Protein AF-A0A3D2PAF0-F1 (afdb_monomer_lite)

Secondary structure (DSSP, 8-state):
--SS--SEEEEETTEEEEEEEE-SSS-HHHHHHHHHHTT-SEEEEEESSHHHHHHHHHHHHHTT-S-TTTEEEEEPP------

Foldseek 3Di:
DLPDDQVDWDDDPPAIEGEHEDAPPDPVQVVVVSCVVSVHQAYEYEYADPVRQVVVVVVCVVVVDPCVVRYDYDYDDDPPPPD

pLDDT: mean 84.64, std 14.32, range [46.28, 95.69]

Radius of gyration: 13.37 Å; chains: 1; bounding box: 31×38×30 Å

Sequence (83 aa):
PVNGNVDVLVINGDKKIAVEVETGKSDVIRNIEKCLKAGIDEIVIVAVTSHVKERIERDLRKRNSVADGKAKIILSSVHAWFA

Structure (mmCIF, N/CA/C/O backbone):
data_AF-A0A3D2PAF0-F1
#
_entry.id   AF-A0A3D2PAF0-F1
#
loop_
_atom_site.group_PDB
_atom_site.id
_atom_site.type_symbol
_atom_site.label_atom_id
_atom_site.label_alt_id
_atom_site.label_comp_id
_atom_site.label_asym_id
_atom_site.label_entity_id
_atom_site.label_seq_id
_atom_site.pdbx_PDB_ins_code
_atom_site.Cartn_x
_atom_site.Cartn_y
_atom_site.Cartn_z
_atom_site.occupancy
_atom_site.B_iso_or_equiv
_atom_site.auth_seq_id
_atom_site.auth_comp_id
_atom_site.auth_asym_id
_atom_site.auth_atom_id
_atom_site.pdbx_PDB_model_num
ATOM 1 N N . PRO A 1 1 ? -17.016 5.943 5.911 1.00 46.28 1 PRO A N 1
ATOM 2 C CA . PRO A 1 1 ? -16.396 5.619 4.603 1.00 46.28 1 PRO A CA 1
ATOM 3 C C . PRO A 1 1 ? -14.939 6.094 4.570 1.00 46.28 1 PRO A C 1
ATOM 5 O O . PRO A 1 1 ? -14.667 7.219 4.978 1.00 46.28 1 PRO A O 1
ATOM 8 N N . VAL A 1 2 ? -14.011 5.238 4.138 1.00 49.56 2 VAL A N 1
ATOM 9 C CA . VAL A 1 2 ? -12.634 5.654 3.831 1.00 49.56 2 VAL A CA 1
ATOM 10 C C . VAL A 1 2 ? -12.750 6.622 2.654 1.00 49.56 2 VAL A C 1
ATOM 12 O O . VAL A 1 2 ? -13.200 6.234 1.582 1.00 49.56 2 VAL A O 1
ATOM 15 N N . ASN A 1 3 ? -12.471 7.906 2.878 1.00 51.78 3 ASN A N 1
ATOM 16 C CA . ASN A 1 3 ? -12.695 8.971 1.894 1.00 51.78 3 ASN A CA 1
ATOM 17 C C . ASN A 1 3 ? -11.539 9.021 0.867 1.00 51.78 3 ASN A C 1
ATOM 19 O O . ASN A 1 3 ? -10.873 10.040 0.688 1.00 51.78 3 ASN A O 1
ATOM 23 N N . GLY A 1 4 ? -11.258 7.874 0.246 1.00 58.41 4 GLY A N 1
ATOM 24 C CA . GLY A 1 4 ? -10.197 7.653 -0.731 1.00 58.41 4 GLY A CA 1
ATOM 25 C C . GLY A 1 4 ? -10.349 6.281 -1.388 1.00 58.41 4 GLY A C 1
ATOM 26 O O . GLY A 1 4 ? -10.650 5.308 -0.700 1.00 58.41 4 GLY A O 1
ATOM 27 N N . ASN A 1 5 ? -10.164 6.229 -2.710 1.00 75.69 5 ASN A N 1
ATOM 28 C CA . ASN A 1 5 ? -10.127 4.993 -3.495 1.00 75.69 5 ASN A CA 1
ATOM 29 C C . ASN A 1 5 ? -8.887 4.189 -3.094 1.00 75.69 5 ASN A C 1
ATOM 31 O O . ASN A 1 5 ? -7.825 4.397 -3.671 1.00 75.69 5 ASN A O 1
ATOM 35 N N . VAL A 1 6 ? -9.020 3.340 -2.079 1.00 88.31 6 VAL A N 1
ATOM 36 C CA . VAL A 1 6 ? -8.124 2.191 -1.920 1.00 88.31 6 VAL A CA 1
ATOM 37 C C . VAL A 1 6 ? -8.525 1.160 -2.967 1.00 88.31 6 VAL A C 1
ATOM 39 O O . VAL A 1 6 ? -9.725 0.999 -3.213 1.00 88.31 6 VAL A O 1
ATOM 42 N N . ASP A 1 7 ? -7.563 0.474 -3.581 1.00 91.88 7 ASP A N 1
ATOM 43 C CA . ASP A 1 7 ? -7.885 -0.525 -4.608 1.00 91.88 7 ASP A CA 1
ATOM 44 C C . ASP A 1 7 ? -8.781 -1.635 -4.038 1.00 91.88 7 ASP A C 1
ATOM 46 O O . ASP A 1 7 ? -9.790 -2.014 -4.638 1.00 91.88 7 ASP A O 1
ATOM 50 N N . VAL A 1 8 ? -8.439 -2.128 -2.842 1.00 94.31 8 VAL A N 1
ATOM 51 C CA . VAL A 1 8 ? -9.250 -3.088 -2.088 1.00 94.31 8 VAL A CA 1
ATOM 52 C C . VAL A 1 8 ? -9.245 -2.736 -0.599 1.00 94.31 8 VAL A C 1
ATOM 54 O O . VAL A 1 8 ? -8.201 -2.501 0.009 1.00 94.31 8 VAL A O 1
ATOM 57 N N . LEU A 1 9 ? -10.431 -2.757 0.014 1.00 94.81 9 LEU A N 1
ATOM 58 C CA . LEU A 1 9 ? -10.614 -2.630 1.460 1.00 94.81 9 LEU A CA 1
ATOM 59 C C . LEU A 1 9 ? -11.081 -3.964 2.046 1.00 94.81 9 LEU A C 1
ATOM 61 O O . LEU A 1 9 ? -12.131 -4.477 1.664 1.00 94.81 9 LEU A O 1
ATOM 65 N N . VAL A 1 10 ? -10.340 -4.488 3.020 1.00 95.62 10 VAL A N 1
ATOM 66 C CA . VAL A 1 10 ? -10.733 -5.665 3.801 1.00 95.62 10 VAL A CA 1
ATOM 67 C C . VAL A 1 10 ? -11.164 -5.216 5.192 1.00 95.62 10 VAL A C 1
ATOM 69 O O . VAL A 1 10 ? -10.446 -4.478 5.866 1.00 95.62 10 VAL A O 1
ATOM 72 N N . ILE A 1 11 ? -12.335 -5.678 5.628 1.00 95.50 11 ILE A N 1
ATOM 73 C CA . ILE A 1 11 ? -12.879 -5.417 6.964 1.00 95.50 11 ILE A CA 1
ATOM 74 C C . ILE A 1 11 ? -13.076 -6.760 7.665 1.00 95.50 11 ILE A C 1
ATOM 76 O O . ILE A 1 11 ? -13.769 -7.632 7.144 1.00 95.50 11 ILE A O 1
ATOM 80 N N . ASN A 1 12 ? -12.466 -6.926 8.837 1.00 92.62 12 ASN A N 1
ATOM 81 C CA . ASN A 1 12 ? -12.642 -8.095 9.696 1.00 92.62 12 ASN A CA 1
ATOM 82 C C . ASN A 1 12 ? -12.938 -7.629 11.126 1.00 92.62 12 ASN A C 1
ATOM 84 O O . ASN A 1 12 ? -12.028 -7.239 11.861 1.00 92.62 12 ASN A O 1
ATOM 88 N N . GLY A 1 13 ? -14.222 -7.624 11.490 1.00 95.12 13 GLY A N 1
ATOM 89 C CA . GLY A 1 13 ? -14.688 -6.950 12.701 1.00 95.12 13 GLY A CA 1
ATOM 90 C C . GLY A 1 13 ? -14.331 -5.464 12.653 1.00 95.12 13 GLY A C 1
ATOM 91 O O . GLY A 1 13 ? -14.609 -4.790 11.661 1.00 95.12 13 GLY A O 1
ATOM 92 N N . ASP A 1 14 ? -13.658 -4.978 13.695 1.00 94.75 14 ASP A N 1
ATOM 93 C CA . ASP A 1 14 ? -13.218 -3.581 13.786 1.00 94.75 14 ASP A CA 1
ATOM 94 C C . ASP A 1 14 ? -11.931 -3.290 13.004 1.00 94.75 14 ASP A C 1
ATOM 96 O O . ASP A 1 14 ? -11.581 -2.125 12.807 1.00 94.75 14 ASP A O 1
ATOM 100 N N . LYS A 1 15 ? -11.237 -4.332 12.529 1.00 95.06 15 LYS A N 1
ATOM 101 C CA . LYS A 1 15 ? -9.961 -4.192 11.830 1.00 95.06 15 LYS A CA 1
ATOM 102 C C . LYS A 1 15 ? -10.169 -3.865 10.354 1.00 95.06 15 LYS A C 1
ATOM 104 O O . LYS A 1 15 ? -10.867 -4.592 9.643 1.00 95.06 15 LYS A O 1
ATOM 109 N N . LYS A 1 16 ? -9.495 -2.821 9.873 1.00 95.69 16 LYS A N 1
ATOM 110 C CA . LYS A 1 16 ? -9.507 -2.363 8.479 1.00 95.69 16 LYS A CA 1
ATOM 111 C C . LYS A 1 16 ? -8.123 -2.489 7.865 1.00 95.69 16 LYS A C 1
ATOM 113 O O . LYS A 1 16 ? -7.156 -1.918 8.366 1.00 95.69 16 LYS A O 1
ATOM 118 N N . ILE A 1 17 ? -8.045 -3.206 6.752 1.00 95.56 17 ILE A N 1
ATOM 119 C CA . ILE A 1 17 ? -6.808 -3.420 6.005 1.00 95.56 17 ILE A CA 1
ATOM 120 C C . ILE A 1 17 ? -6.995 -2.862 4.599 1.00 95.56 17 ILE A C 1
ATOM 122 O O . ILE A 1 17 ? -7.912 -3.275 3.889 1.00 95.56 17 ILE A O 1
ATOM 126 N N . ALA A 1 18 ? -6.134 -1.933 4.196 1.00 94.94 18 ALA A N 1
ATOM 127 C CA . ALA A 1 18 ? -6.073 -1.473 2.812 1.00 94.94 18 ALA A CA 1
ATOM 128 C C . ALA A 1 18 ? -5.096 -2.349 2.025 1.00 94.94 18 ALA A C 1
ATOM 130 O O . ALA A 1 18 ? -4.002 -2.643 2.509 1.00 94.94 18 ALA A O 1
ATOM 131 N N . VAL A 1 19 ? -5.476 -2.749 0.817 1.00 94.75 19 VAL A N 1
ATOM 132 C CA . VAL A 1 19 ? -4.586 -3.415 -0.133 1.00 94.75 19 VAL A CA 1
ATOM 133 C C . VAL A 1 19 ? -4.473 -2.521 -1.359 1.00 94.75 19 VAL A C 1
ATOM 135 O O . VAL A 1 19 ? -5.483 -2.226 -1.989 1.00 94.75 19 VAL A O 1
ATOM 138 N N . GLU A 1 20 ? -3.251 -2.101 -1.673 1.00 93.88 20 GLU A N 1
ATOM 139 C CA . GLU A 1 20 ? -2.939 -1.208 -2.794 1.00 93.88 20 GLU A CA 1
ATOM 140 C C . GLU A 1 20 ? -2.042 -1.945 -3.789 1.00 93.88 20 GLU A C 1
ATOM 142 O O . GLU A 1 20 ? -1.014 -2.516 -3.406 1.00 93.88 20 GLU A O 1
ATOM 147 N N . VAL A 1 21 ? -2.415 -1.945 -5.067 1.00 93.88 21 VAL A N 1
ATOM 148 C CA . VAL A 1 21 ? -1.639 -2.562 -6.144 1.00 93.88 21 VAL A CA 1
ATOM 149 C C . VAL A 1 21 ? -0.775 -1.498 -6.805 1.00 93.88 21 VAL A C 1
ATOM 151 O O . VAL A 1 21 ? -1.249 -0.575 -7.459 1.00 93.88 21 VAL A O 1
ATOM 154 N N . GLU A 1 22 ? 0.540 -1.653 -6.696 1.00 93.75 22 GLU A N 1
ATOM 155 C CA . GLU A 1 22 ? 1.482 -0.641 -7.149 1.00 93.75 22 GLU A CA 1
ATOM 156 C C . GLU A 1 22 ? 2.197 -1.059 -8.434 1.00 93.75 22 GLU A C 1
ATOM 158 O O . GLU A 1 22 ? 2.988 -2.008 -8.474 1.00 93.75 22 GLU A O 1
ATOM 163 N N . THR A 1 23 ? 1.956 -0.285 -9.497 1.00 94.31 23 THR A N 1
ATOM 164 C CA . THR A 1 23 ? 2.568 -0.474 -10.824 1.00 94.31 23 THR A CA 1
ATOM 165 C C . THR A 1 23 ? 3.769 0.436 -11.077 1.00 94.31 23 THR A C 1
ATOM 167 O O . THR A 1 23 ? 4.333 0.431 -12.170 1.00 94.31 23 THR A O 1
ATOM 170 N N . GLY A 1 24 ? 4.124 1.289 -10.113 1.00 90.81 24 GLY A N 1
ATOM 171 C CA . GLY A 1 24 ? 5.222 2.245 -10.241 1.00 90.81 24 GLY A CA 1
ATOM 172 C C . GLY A 1 24 ? 4.846 3.613 -10.833 1.00 90.81 24 GLY A C 1
ATOM 173 O O . GLY A 1 24 ? 5.739 4.427 -11.067 1.00 90.81 24 GLY A O 1
ATOM 174 N N . LYS A 1 25 ? 3.563 3.914 -11.058 1.00 88.56 25 LYS A N 1
ATOM 175 C CA . LYS A 1 25 ? 3.115 5.208 -11.622 1.00 88.56 25 LYS A CA 1
ATOM 176 C C . LYS A 1 25 ? 2.651 6.221 -10.564 1.00 88.56 25 LYS A C 1
ATOM 178 O O . LYS A 1 25 ? 2.523 7.402 -10.868 1.00 88.56 25 LYS A O 1
ATOM 183 N N . SER A 1 26 ? 2.420 5.756 -9.341 1.00 82.94 26 SER A N 1
ATOM 184 C CA . SER A 1 26 ? 1.802 6.479 -8.223 1.00 82.94 26 SER A CA 1
ATOM 185 C C . SER A 1 26 ? 2.816 6.950 -7.176 1.00 82.94 26 SER A C 1
ATOM 187 O O . SER A 1 26 ? 3.911 6.394 -7.042 1.00 82.94 26 SER A O 1
ATOM 189 N N . ASP A 1 27 ? 2.413 7.961 -6.398 1.00 88.12 27 ASP A N 1
ATOM 190 C CA . ASP A 1 27 ? 3.060 8.330 -5.134 1.00 88.12 27 ASP A CA 1
ATOM 191 C C . ASP A 1 27 ? 2.517 7.436 -4.010 1.00 88.12 27 ASP A C 1
ATOM 193 O O . ASP A 1 27 ? 1.520 7.748 -3.354 1.00 88.12 27 ASP A O 1
ATOM 197 N N . VAL A 1 28 ? 3.192 6.305 -3.813 1.00 89.25 28 VAL A N 1
ATOM 198 C CA . VAL A 1 28 ? 2.814 5.283 -2.827 1.00 89.25 28 VAL A CA 1
ATOM 199 C C . VAL A 1 28 ? 2.812 5.847 -1.408 1.00 89.25 28 VAL A C 1
ATOM 201 O O . VAL A 1 28 ? 1.958 5.501 -0.597 1.00 89.25 28 VAL A O 1
ATOM 204 N N . ILE A 1 29 ? 3.724 6.771 -1.102 1.00 88.50 29 ILE A N 1
ATOM 205 C CA . ILE A 1 29 ? 3.827 7.362 0.235 1.00 88.50 29 ILE A CA 1
ATOM 206 C C . ILE A 1 29 ? 2.581 8.188 0.545 1.00 88.50 29 ILE A C 1
ATOM 208 O O . ILE A 1 29 ? 1.999 8.064 1.622 1.00 88.50 29 ILE A O 1
ATOM 212 N N . ARG A 1 30 ? 2.111 8.977 -0.426 1.00 88.19 30 ARG A N 1
ATOM 213 C CA . ARG A 1 30 ? 0.870 9.741 -0.276 1.00 88.19 30 ARG A CA 1
ATOM 214 C C . ARG A 1 30 ? -0.348 8.832 -0.075 1.00 88.19 30 ARG A C 1
ATOM 216 O O . ARG A 1 30 ? -1.254 9.206 0.671 1.00 88.19 30 ARG A O 1
ATOM 223 N N . ASN A 1 31 ? -0.387 7.667 -0.722 1.00 87.81 31 ASN A N 1
ATOM 224 C CA . ASN A 1 31 ? -1.461 6.685 -0.530 1.00 87.81 31 ASN A CA 1
ATOM 225 C C . ASN A 1 31 ? -1.428 6.090 0.885 1.00 87.81 31 ASN A C 1
ATOM 227 O O . ASN A 1 31 ? -2.456 6.075 1.566 1.00 87.81 31 ASN A O 1
ATOM 231 N N . ILE A 1 32 ? -0.240 5.722 1.375 1.00 89.31 32 ILE A N 1
ATOM 232 C CA . ILE A 1 32 ? -0.044 5.240 2.750 1.00 89.31 32 ILE A CA 1
ATOM 233 C C . ILE A 1 32 ? -0.538 6.276 3.767 1.00 89.31 32 ILE A C 1
ATOM 235 O O . ILE A 1 32 ? -1.332 5.954 4.648 1.00 89.31 32 ILE A O 1
ATOM 239 N N . GLU A 1 33 ? -0.125 7.538 3.635 1.00 88.81 33 GLU A N 1
ATOM 240 C CA . GLU A 1 33 ? -0.531 8.607 4.555 1.00 88.81 33 GLU A CA 1
ATOM 241 C C . GLU A 1 33 ? -2.047 8.832 4.569 1.00 88.81 33 GLU A C 1
ATOM 243 O O . GLU A 1 33 ? -2.632 9.065 5.629 1.00 88.81 33 GLU A O 1
ATOM 248 N N . LYS A 1 34 ? -2.700 8.764 3.402 1.00 89.06 34 LYS A N 1
ATOM 249 C CA . LYS A 1 34 ? -4.163 8.862 3.304 1.00 89.06 34 LYS A CA 1
ATOM 250 C C . LYS A 1 34 ? -4.850 7.700 4.015 1.00 89.06 34 LYS A C 1
ATOM 252 O O . LYS A 1 34 ? -5.797 7.945 4.759 1.00 89.06 34 LYS A O 1
ATOM 257 N N . CYS A 1 35 ? -4.362 6.473 3.831 1.00 90.56 35 CYS A N 1
ATOM 258 C CA . CYS A 1 35 ? -4.889 5.292 4.514 1.00 90.56 35 CYS A CA 1
ATOM 259 C C . CYS A 1 35 ? -4.777 5.435 6.036 1.00 90.56 35 CYS A C 1
ATOM 261 O O . CYS A 1 35 ? -5.770 5.278 6.746 1.00 90.56 35 CYS A O 1
ATOM 263 N N . LEU A 1 36 ? -3.600 5.823 6.538 1.00 89.00 36 LEU A N 1
ATOM 264 C CA . LEU A 1 36 ? -3.381 6.032 7.971 1.00 89.00 36 LEU A CA 1
ATOM 265 C C . LEU A 1 36 ? -4.315 7.113 8.540 1.00 89.00 36 LEU A C 1
ATOM 267 O O . LEU A 1 36 ? -4.936 6.905 9.580 1.00 89.00 36 LEU A O 1
ATOM 271 N N . LYS A 1 37 ? -4.484 8.242 7.834 1.00 89.44 37 LYS A N 1
ATOM 272 C CA . LYS A 1 37 ? -5.419 9.315 8.229 1.00 89.44 37 LYS A CA 1
ATOM 273 C C . LYS A 1 37 ? -6.884 8.876 8.213 1.00 89.44 37 LYS A C 1
ATOM 275 O O . LYS A 1 37 ? -7.689 9.438 8.948 1.00 89.44 37 LYS A O 1
ATOM 280 N N . ALA A 1 38 ? -7.235 7.889 7.393 1.00 89.88 38 ALA A N 1
ATOM 281 C CA . ALA A 1 38 ? -8.585 7.343 7.313 1.00 89.88 38 ALA A CA 1
ATOM 282 C C . ALA A 1 38 ? -8.883 6.262 8.371 1.00 89.88 38 ALA A C 1
ATOM 284 O O . ALA A 1 38 ? -9.974 5.688 8.362 1.00 89.88 38 ALA A O 1
ATOM 285 N N . GLY A 1 39 ? -7.938 5.986 9.278 1.00 91.69 39 GLY A N 1
ATOM 286 C CA . GLY A 1 39 ? -8.097 4.979 10.326 1.00 91.69 39 GLY A CA 1
ATOM 287 C C . GLY A 1 39 ? -7.981 3.546 9.809 1.00 91.69 39 GLY A C 1
ATOM 288 O O . GLY A 1 39 ? -8.658 2.662 10.325 1.00 91.69 39 GLY A O 1
ATOM 289 N N . ILE A 1 40 ? -7.180 3.326 8.762 1.00 92.88 40 ILE A N 1
ATOM 290 C CA . ILE A 1 40 ? -6.744 1.986 8.362 1.00 92.88 40 ILE A CA 1
ATOM 291 C C . ILE A 1 40 ? -5.699 1.483 9.364 1.00 92.88 40 ILE A C 1
ATOM 293 O O . ILE A 1 40 ? -4.749 2.199 9.695 1.00 92.88 40 ILE A O 1
ATOM 297 N N . ASP A 1 41 ? -5.869 0.245 9.824 1.00 93.38 41 ASP A N 1
ATOM 298 C CA . ASP A 1 41 ? -4.990 -0.378 10.814 1.00 93.38 41 ASP A CA 1
ATOM 299 C C . ASP A 1 41 ? -3.716 -0.936 10.176 1.00 93.38 41 ASP A C 1
ATOM 301 O O . ASP A 1 41 ? -2.622 -0.758 10.714 1.00 93.38 41 ASP A O 1
ATOM 305 N N . GLU A 1 42 ? -3.857 -1.585 9.016 1.00 94.12 42 GLU A N 1
ATOM 306 C CA . GLU A 1 42 ? -2.756 -2.180 8.250 1.00 94.12 42 GLU A CA 1
ATOM 307 C C . GLU A 1 42 ? -2.882 -1.885 6.754 1.00 94.12 42 GLU A C 1
ATOM 309 O O . GLU A 1 42 ? -3.976 -1.814 6.199 1.00 94.12 42 GLU A O 1
ATOM 314 N N . ILE A 1 43 ? -1.741 -1.748 6.084 1.00 93.94 43 ILE A N 1
ATOM 315 C CA . ILE A 1 43 ? -1.661 -1.472 4.651 1.00 93.94 43 ILE A CA 1
ATOM 316 C C . ILE A 1 43 ? -0.781 -2.544 4.011 1.00 93.94 43 ILE A C 1
ATOM 318 O O . ILE A 1 43 ? 0.374 -2.726 4.399 1.00 93.94 43 ILE A O 1
ATOM 322 N N . VAL A 1 44 ? -1.315 -3.252 3.022 1.00 95.00 44 VAL A N 1
ATOM 323 C CA . VAL A 1 44 ? -0.577 -4.217 2.204 1.00 95.00 44 VAL A CA 1
ATOM 324 C C . VAL A 1 44 ? -0.345 -3.605 0.832 1.00 95.00 44 VAL A C 1
ATOM 326 O O . VAL A 1 44 ? -1.284 -3.332 0.094 1.00 95.00 44 VAL A O 1
ATOM 329 N N . ILE A 1 45 ? 0.918 -3.405 0.482 1.00 94.25 45 ILE A N 1
ATOM 330 C C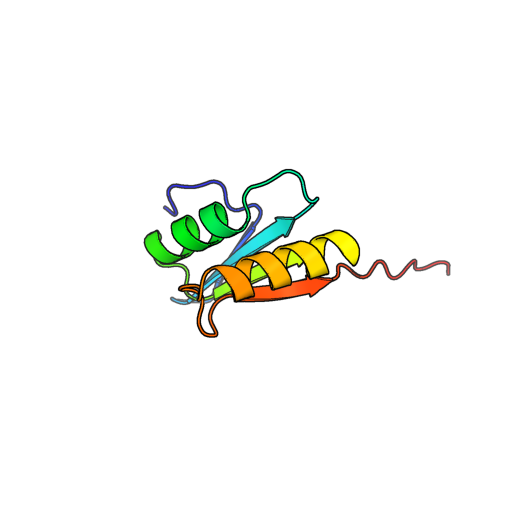A . ILE A 1 45 ? 1.329 -2.871 -0.813 1.00 94.25 45 ILE A CA 1
ATOM 331 C C . ILE A 1 45 ? 1.773 -4.040 -1.681 1.00 94.25 45 ILE A C 1
ATOM 333 O O . ILE A 1 45 ? 2.767 -4.703 -1.379 1.00 94.25 45 ILE A O 1
ATOM 337 N N . VAL A 1 46 ? 1.047 -4.283 -2.764 1.00 95.56 46 VAL A N 1
ATOM 338 C CA . VAL A 1 46 ? 1.335 -5.335 -3.737 1.00 95.56 46 VAL A CA 1
ATOM 339 C C . VAL A 1 46 ? 2.092 -4.722 -4.906 1.00 95.56 46 VAL A C 1
ATOM 341 O O . VAL A 1 46 ? 1.506 -4.162 -5.827 1.00 95.56 46 VAL A O 1
ATOM 344 N N . ALA A 1 47 ? 3.417 -4.822 -4.882 1.00 95.38 47 ALA A N 1
ATOM 345 C CA . ALA A 1 47 ? 4.245 -4.376 -5.994 1.00 95.38 47 ALA A CA 1
ATOM 346 C C . ALA A 1 47 ? 4.184 -5.395 -7.138 1.00 95.38 47 ALA A C 1
ATOM 348 O O . ALA A 1 47 ? 4.481 -6.570 -6.929 1.00 95.38 47 ALA A O 1
ATOM 349 N N . VAL A 1 48 ? 3.860 -4.947 -8.354 1.00 95.25 48 VAL A N 1
ATOM 350 C CA . VAL A 1 48 ? 3.719 -5.859 -9.510 1.00 95.25 48 VAL A CA 1
ATOM 351 C C . VAL A 1 48 ? 5.056 -6.322 -10.104 1.00 95.25 48 VAL A C 1
ATOM 353 O O . VAL A 1 48 ? 5.105 -7.259 -10.894 1.00 95.25 48 VAL A O 1
ATOM 356 N N . THR A 1 49 ? 6.163 -5.668 -9.736 1.00 94.44 49 THR A N 1
ATOM 357 C CA . THR A 1 49 ? 7.527 -6.067 -10.115 1.00 94.44 49 THR A CA 1
ATOM 358 C C . THR A 1 49 ? 8.510 -5.841 -8.967 1.00 94.44 49 THR A C 1
ATOM 360 O O . THR A 1 49 ? 8.275 -5.020 -8.074 1.00 94.44 49 THR A O 1
ATOM 363 N N . SER A 1 50 ? 9.651 -6.538 -9.009 1.00 94.88 50 SER A N 1
ATOM 364 C CA . SER A 1 50 ? 10.745 -6.362 -8.042 1.00 94.88 50 SER A CA 1
ATOM 365 C C . SER A 1 50 ? 11.292 -4.935 -8.058 1.00 94.88 50 SER A C 1
ATOM 367 O O . SER A 1 50 ? 11.498 -4.345 -7.001 1.00 94.88 50 SER A O 1
ATOM 369 N N . HIS A 1 51 ? 11.428 -4.339 -9.245 1.00 95.00 51 HIS A N 1
ATOM 370 C CA . HIS A 1 51 ? 11.868 -2.953 -9.396 1.00 95.00 51 HIS A CA 1
ATOM 371 C C . HIS A 1 51 ? 10.942 -1.966 -8.669 1.00 95.00 51 HIS A C 1
ATOM 373 O O . HIS A 1 51 ? 11.409 -1.059 -7.978 1.00 95.00 51 HIS A O 1
ATOM 379 N N . VAL A 1 52 ? 9.621 -2.151 -8.789 1.00 95.12 52 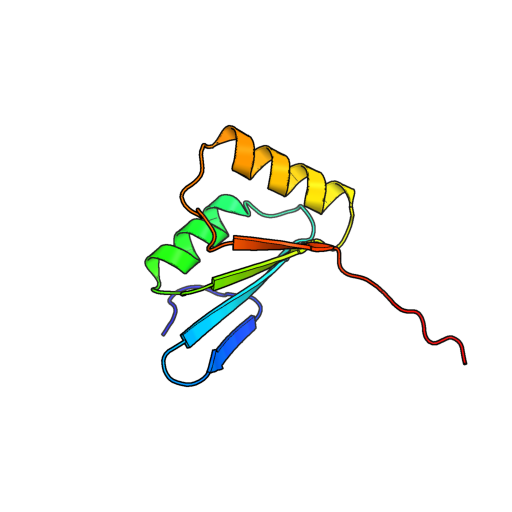VAL A N 1
ATOM 380 C CA . VAL A 1 52 ? 8.647 -1.313 -8.079 1.00 95.12 52 VAL A CA 1
ATOM 381 C C . VAL A 1 52 ? 8.771 -1.510 -6.568 1.00 95.12 52 VAL A C 1
ATOM 383 O O . VAL A 1 52 ? 8.843 -0.519 -5.843 1.00 95.12 52 VAL A O 1
ATOM 386 N N . LYS A 1 53 ? 8.886 -2.757 -6.093 1.00 94.69 53 LYS A N 1
ATOM 387 C CA . LYS A 1 53 ? 9.104 -3.066 -4.669 1.00 94.69 53 LYS A CA 1
ATOM 388 C C . LYS A 1 53 ? 10.331 -2.342 -4.113 1.00 94.69 53 LYS A C 1
ATOM 390 O O . LYS A 1 53 ? 10.220 -1.616 -3.130 1.00 94.69 53 LYS A O 1
ATOM 395 N N . GLU A 1 54 ? 11.482 -2.487 -4.765 1.00 94.19 54 GLU A N 1
ATOM 396 C CA . GLU A 1 54 ? 12.741 -1.863 -4.341 1.00 94.19 54 GLU A CA 1
ATOM 397 C C . GLU A 1 54 ? 12.657 -0.334 -4.296 1.00 94.19 54 GLU A C 1
ATOM 399 O O . GLU A 1 54 ? 13.231 0.300 -3.404 1.00 94.19 54 GLU A O 1
ATOM 404 N N . ARG A 1 55 ? 11.949 0.272 -5.258 1.00 93.00 55 ARG A N 1
ATOM 405 C CA . ARG A 1 55 ? 11.721 1.718 -5.283 1.00 93.00 55 ARG A CA 1
ATOM 406 C C . ARG A 1 55 ? 10.898 2.166 -4.077 1.00 93.00 55 ARG A C 1
ATOM 408 O O . ARG A 1 55 ? 11.320 3.080 -3.378 1.00 93.00 55 ARG A O 1
ATOM 415 N N . ILE A 1 56 ? 9.781 1.493 -3.800 1.00 91.44 56 ILE A N 1
ATOM 416 C CA . ILE A 1 56 ? 8.898 1.830 -2.674 1.00 91.44 56 ILE A CA 1
ATOM 417 C C . ILE A 1 56 ? 9.637 1.661 -1.343 1.00 91.44 56 ILE A C 1
ATOM 419 O O . ILE A 1 56 ? 9.593 2.548 -0.493 1.00 91.44 56 ILE A O 1
ATOM 423 N N . GLU A 1 57 ? 10.381 0.568 -1.168 1.00 90.81 57 GLU A N 1
ATOM 424 C CA . GLU A 1 57 ? 11.199 0.359 0.030 1.00 90.81 57 GLU A CA 1
ATOM 425 C C . GLU A 1 57 ? 12.244 1.463 0.223 1.00 90.81 57 GLU A C 1
ATOM 427 O O . GLU A 1 57 ? 12.487 1.921 1.341 1.00 90.81 57 GLU A O 1
ATOM 432 N N . ARG A 1 58 ? 12.878 1.908 -0.867 1.00 90.69 58 ARG A N 1
ATOM 433 C CA . ARG A 1 58 ? 13.842 3.011 -0.838 1.00 90.69 58 ARG A CA 1
ATOM 434 C C . ARG A 1 58 ? 13.176 4.324 -0.443 1.00 90.69 58 ARG A C 1
ATOM 436 O O . ARG A 1 58 ? 13.752 5.061 0.356 1.00 90.69 58 ARG A O 1
ATOM 443 N N . ASP A 1 59 ? 11.998 4.608 -0.983 1.00 88.38 59 ASP A N 1
ATOM 444 C CA . ASP A 1 59 ? 11.251 5.829 -0.683 1.00 88.38 59 ASP A CA 1
ATOM 445 C C . ASP A 1 59 ? 10.785 5.852 0.780 1.00 88.38 59 ASP A C 1
ATOM 447 O O . ASP A 1 59 ? 10.930 6.877 1.450 1.00 88.38 59 ASP A O 1
ATOM 451 N N . LEU A 1 60 ? 10.344 4.706 1.314 1.00 86.50 60 LEU A N 1
ATOM 452 C CA . LEU A 1 60 ? 10.000 4.551 2.730 1.00 86.50 60 LEU A CA 1
ATOM 453 C C . LEU A 1 60 ? 11.199 4.785 3.652 1.00 86.50 60 LEU A C 1
ATOM 455 O O . LEU A 1 60 ? 11.074 5.547 4.615 1.00 86.50 60 LEU A O 1
ATOM 459 N N . ARG A 1 61 ? 12.361 4.186 3.333 1.00 85.69 61 ARG A N 1
ATOM 460 C CA . ARG A 1 61 ? 13.613 4.372 4.090 1.00 85.69 61 ARG A CA 1
ATOM 461 C C . ARG A 1 61 ? 14.057 5.834 4.112 1.00 85.69 61 ARG A C 1
ATOM 463 O O . ARG A 1 61 ? 14.426 6.345 5.161 1.00 85.69 61 ARG A O 1
ATOM 470 N N . LYS A 1 62 ? 14.009 6.521 2.965 1.00 83.88 62 LYS A N 1
ATOM 471 C CA . LYS A 1 62 ? 14.454 7.923 2.839 1.00 83.88 62 LYS A CA 1
ATOM 472 C C . LYS A 1 62 ? 13.629 8.900 3.667 1.00 83.88 62 LY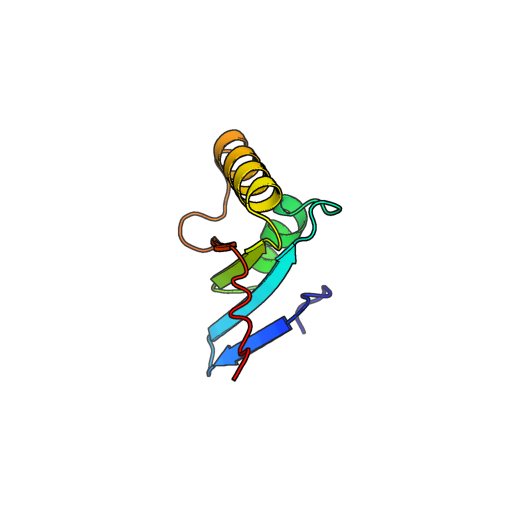S A C 1
ATOM 474 O O . LYS A 1 62 ? 14.154 9.916 4.106 1.00 83.88 62 LYS A O 1
ATOM 479 N N . ARG A 1 63 ? 12.338 8.628 3.826 1.00 75.06 63 ARG A N 1
ATOM 480 C CA . ARG A 1 63 ? 11.401 9.544 4.478 1.00 75.06 63 ARG A CA 1
ATOM 481 C C . ARG A 1 63 ? 11.238 9.286 5.983 1.00 75.06 63 ARG A C 1
ATOM 483 O O . ARG A 1 63 ? 10.393 9.933 6.590 1.00 75.06 63 ARG A O 1
ATOM 490 N N . ASN A 1 64 ? 12.044 8.394 6.586 1.00 62.97 64 ASN A N 1
ATOM 491 C CA . ASN A 1 64 ? 11.955 8.024 8.012 1.00 62.97 64 ASN A CA 1
ATOM 492 C C . ASN A 1 64 ? 10.492 7.718 8.420 1.00 62.97 64 ASN A C 1
ATOM 494 O O . ASN A 1 64 ? 9.970 8.213 9.417 1.00 62.97 64 ASN A O 1
ATOM 498 N N . SER A 1 65 ? 9.777 7.022 7.529 1.00 63.50 65 SER A N 1
ATOM 499 C CA . SER A 1 65 ? 8.332 7.213 7.359 1.00 63.50 65 SER A CA 1
ATOM 500 C C . SER A 1 65 ? 7.475 6.510 8.412 1.00 63.50 65 SER A C 1
ATOM 502 O O . SER A 1 65 ? 7.535 5.291 8.517 1.00 63.50 65 SER A O 1
ATOM 504 N N . VAL A 1 66 ? 6.606 7.302 9.057 1.00 57.22 66 VAL A N 1
ATOM 505 C CA . VAL A 1 66 ? 5.177 7.186 9.481 1.00 57.22 66 VAL A CA 1
ATOM 506 C C . VAL A 1 66 ? 4.447 5.824 9.496 1.00 57.22 66 VAL A C 1
ATOM 508 O O . VAL A 1 66 ? 3.431 5.684 10.172 1.00 57.22 66 VAL A O 1
ATOM 511 N N . ALA A 1 67 ? 4.899 4.826 8.748 1.00 58.66 67 ALA A N 1
ATOM 512 C CA . ALA A 1 67 ? 4.248 3.534 8.584 1.00 58.66 67 ALA A CA 1
ATOM 513 C C . ALA A 1 67 ? 4.814 2.447 9.509 1.00 58.66 67 ALA A C 1
ATOM 515 O O . ALA A 1 67 ? 4.629 1.272 9.202 1.00 58.66 67 ALA A O 1
ATOM 516 N N . ASP A 1 68 ? 5.510 2.830 10.586 1.00 64.06 68 ASP A N 1
ATOM 517 C CA . ASP A 1 68 ? 6.240 1.947 11.504 1.00 64.06 68 ASP A CA 1
ATOM 518 C C . ASP A 1 68 ? 5.409 0.698 11.860 1.00 64.06 68 ASP A C 1
ATOM 520 O O . ASP A 1 68 ? 4.416 0.756 12.587 1.00 64.06 68 ASP A O 1
ATOM 524 N N . GLY A 1 69 ? 5.749 -0.427 11.223 1.00 75.06 69 GLY A N 1
ATOM 525 C CA . GLY A 1 69 ? 5.054 -1.715 11.338 1.00 75.06 69 GLY A CA 1
ATOM 526 C C . GLY A 1 69 ? 3.668 -1.838 10.676 1.00 75.06 69 GLY A C 1
ATOM 527 O O . GLY A 1 69 ? 3.162 -2.954 10.566 1.00 75.06 69 GLY A O 1
ATOM 528 N N . LYS A 1 70 ? 3.054 -0.746 10.206 1.00 86.06 70 LYS A N 1
ATOM 529 C CA . LYS A 1 70 ? 1.696 -0.727 9.625 1.00 86.06 70 LYS A CA 1
ATOM 530 C C . LYS A 1 70 ? 1.640 -0.994 8.124 1.00 86.06 70 LYS A C 1
ATOM 532 O O . LYS A 1 70 ? 0.614 -1.475 7.650 1.00 86.06 70 LYS A O 1
ATOM 537 N N . ALA A 1 71 ? 2.699 -0.688 7.373 1.00 89.50 71 ALA A N 1
ATOM 538 C CA . ALA A 1 71 ? 2.768 -0.987 5.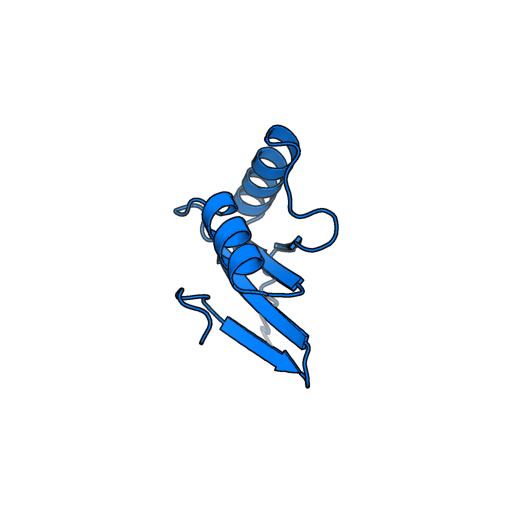941 1.00 89.50 71 ALA A CA 1
ATOM 539 C C . ALA A 1 71 ? 3.664 -2.200 5.667 1.00 89.50 71 ALA A C 1
ATOM 541 O O . ALA A 1 71 ? 4.826 -2.233 6.070 1.00 89.50 71 ALA A O 1
ATOM 542 N N . LYS A 1 72 ? 3.134 -3.181 4.936 1.00 92.12 72 LYS A N 1
ATOM 543 C CA . LYS A 1 72 ? 3.858 -4.375 4.484 1.00 92.12 72 LYS A CA 1
ATOM 544 C C . LYS A 1 72 ? 3.918 -4.373 2.966 1.00 92.12 72 LYS A C 1
ATOM 546 O O . LYS A 1 72 ? 2.887 -4.249 2.313 1.00 92.12 72 LYS A O 1
ATOM 551 N N . ILE A 1 73 ? 5.113 -4.535 2.407 1.00 91.88 73 ILE A N 1
ATOM 552 C CA . ILE A 1 73 ? 5.299 -4.611 0.955 1.00 91.88 73 ILE A CA 1
ATOM 553 C C . ILE A 1 73 ? 5.519 -6.062 0.557 1.00 91.88 73 ILE A C 1
ATOM 555 O O . ILE A 1 7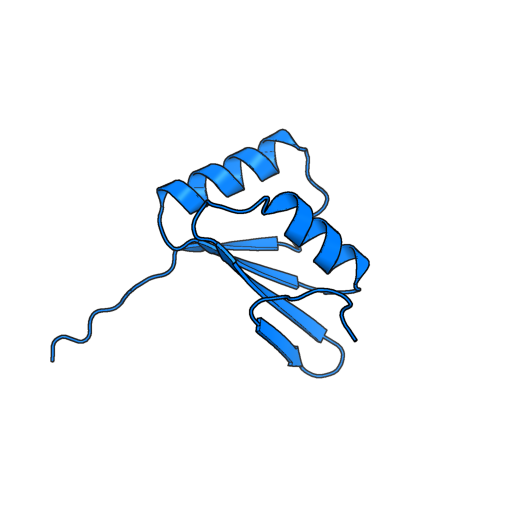3 ? 6.443 -6.713 1.047 1.00 91.88 73 ILE A O 1
ATOM 559 N N . ILE A 1 74 ? 4.705 -6.543 -0.375 1.00 93.88 74 ILE A N 1
ATOM 560 C CA . ILE A 1 74 ? 4.851 -7.859 -0.987 1.00 93.88 74 ILE A CA 1
ATOM 561 C C . ILE A 1 74 ? 5.088 -7.711 -2.488 1.00 93.88 74 ILE A C 1
ATOM 563 O O . ILE A 1 74 ? 4.598 -6.782 -3.127 1.00 93.88 74 ILE A O 1
ATOM 567 N N . LEU A 1 75 ? 5.867 -8.630 -3.054 1.00 93.19 75 LEU A N 1
ATOM 568 C CA . LEU A 1 75 ? 5.973 -8.778 -4.501 1.00 93.19 75 LEU A CA 1
ATOM 569 C C . LEU A 1 75 ? 4.811 -9.654 -4.969 1.00 93.19 75 LEU A C 1
ATOM 571 O O . LEU A 1 75 ? 4.599 -10.729 -4.404 1.00 93.19 75 LEU A O 1
ATOM 575 N N . SER A 1 76 ? 4.077 -9.226 -5.996 1.00 87.75 76 SER A N 1
ATOM 576 C CA . SER A 1 76 ? 3.101 -10.101 -6.637 1.00 87.75 76 SER A CA 1
ATOM 577 C C . SER 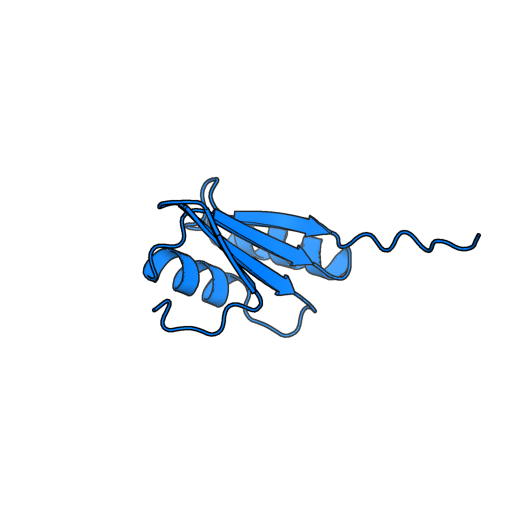A 1 76 ? 3.826 -11.329 -7.181 1.00 87.75 76 SER A C 1
ATOM 579 O O . SER A 1 76 ? 4.772 -11.198 -7.960 1.00 87.75 76 SER A O 1
ATOM 581 N N . SER A 1 77 ? 3.381 -12.519 -6.796 1.00 78.06 77 SER A N 1
ATOM 582 C CA . SER A 1 77 ? 3.820 -13.749 -7.444 1.00 78.06 77 SER A CA 1
ATOM 583 C C . SER A 1 77 ? 2.737 -14.182 -8.419 1.00 78.06 77 SER A C 1
ATOM 585 O O . SER A 1 77 ? 1.567 -14.289 -8.060 1.00 78.06 77 SER A O 1
ATOM 587 N N . VAL A 1 78 ? 3.124 -14.410 -9.670 1.00 64.62 78 VAL A N 1
ATOM 588 C CA . VAL A 1 78 ? 2.282 -15.139 -10.613 1.00 64.62 78 VAL A CA 1
ATOM 589 C C . VAL A 1 78 ? 2.755 -16.581 -10.553 1.00 64.62 78 VAL A C 1
ATOM 591 O O . VAL A 1 78 ? 3.802 -16.916 -11.099 1.00 64.62 78 VAL A O 1
ATOM 594 N N . HIS A 1 79 ? 2.008 -17.433 -9.853 1.00 56.25 79 HIS A N 1
ATOM 595 C CA . HIS A 1 79 ? 2.110 -18.868 -10.087 1.00 56.25 79 HIS A CA 1
ATOM 596 C C . HIS A 1 79 ? 1.317 -19.162 -11.354 1.00 56.25 79 HIS A C 1
ATOM 598 O O . HIS A 1 79 ? 0.086 -19.156 -11.349 1.00 56.25 79 HIS A O 1
ATOM 604 N N . ALA A 1 80 ? 2.030 -19.350 -12.461 1.00 55.28 80 ALA A N 1
ATOM 605 C CA . ALA A 1 80 ? 1.419 -19.849 -13.674 1.00 55.28 80 ALA A CA 1
ATOM 606 C C . ALA A 1 80 ? 1.084 -21.330 -13.458 1.00 55.28 80 ALA A C 1
ATOM 608 O O . ALA A 1 80 ? 1.975 -22.175 -13.397 1.00 55.28 80 ALA A O 1
ATOM 609 N N . TRP A 1 81 ? -0.203 -21.634 -13.309 1.00 48.69 81 TRP A N 1
ATOM 610 C CA . TRP A 1 81 ? -0.707 -23.002 -13.331 1.00 48.69 81 TRP A CA 1
ATOM 611 C C . TRP A 1 81 ? -0.773 -23.451 -14.789 1.00 48.69 81 TRP A C 1
ATOM 613 O O . TRP A 1 81 ? -1.827 -23.412 -15.414 1.00 48.69 81 TRP A O 1
ATOM 623 N N . PHE A 1 82 ? 0.375 -23.811 -15.358 1.00 55.69 82 PHE A N 1
ATOM 624 C CA . PHE A 1 82 ? 0.390 -24.647 -16.552 1.00 55.69 82 PHE A CA 1
ATOM 625 C C . PHE A 1 82 ? 0.298 -26.095 -16.069 1.00 55.69 82 PHE A C 1
ATOM 627 O O . PHE A 1 82 ? 1.315 -26.721 -15.770 1.00 55.69 82 PHE A O 1
ATOM 634 N N . ALA A 1 83 ? -0.939 -26.555 -15.889 1.00 48.97 83 ALA A N 1
ATOM 635 C CA . ALA A 1 83 ? -1.284 -27.969 -15.807 1.00 48.97 83 ALA A CA 1
ATOM 636 C C . ALA A 1 83 ? -1.789 -28.422 -17.179 1.00 48.97 83 ALA A C 1
ATOM 638 O O . ALA A 1 83 ? -2.518 -27.623 -17.815 1.00 48.97 83 ALA A O 1
#